Protein AF-A0A0D7ARR3-F1 (afdb_monomer_lite)

Organism: NCBI:txid1128425

Foldseek 3Di:
DDDDDDDDDDDDDDDDDDDDPPPPPPPPPCPPVDPADDQFQQPLVPVDDAADDLVVLCCVVNVVSLCVSQVVGPCLNCLQQVVDPQDDCVVHVRSNVSSVVSQVNSVVSSCPRYDPVLVCVLVVDDDPTNNSSNVVVVVVSD

pLDDT: mean 79.44, std 19.72, range [33.78, 96.31]

Sequence (142 aa):
MAPTPLLEPPRTRSTTSSNSGTTAVTALATDAAHPRIPYVGINGAEFKHAELAEQHRNWDSWSRHIGYVLAMSSDAADILDGSLPRPDPDYEPISYRNWGKMDGAIRALCLKNMTLAEVSFVEDGTFPNSNSMWEAKNLYYR

Radius of gyration: 27.7 Å; chains: 1; bounding box: 43×44×93 Å

Secondary structure (DSSP, 8-state):
--PPPP-PPPP--------------------TTS----------TT---PPB-GGGT-HHHHHHHHHHHHHTSTTHHHHHHTSSPPPPTTT-HHHHHHHHHHHHHHHHHHHTTB-HHHHHHHHHS--SSHHHHHHHHHHHT-

Structure (mmCIF, N/CA/C/O backbone):
data_AF-A0A0D7ARR3-F1
#
_entry.id   AF-A0A0D7ARR3-F1
#
loop_
_atom_site.group_PDB
_atom_site.id
_atom_site.type_symbol
_atom_site.label_atom_id
_atom_site.label_alt_id
_atom_site.label_comp_id
_atom_site.label_asym_id
_atom_site.label_entity_id
_atom_site.label_seq_id
_atom_site.pdbx_PDB_ins_code
_atom_site.Cartn_x
_atom_site.Cartn_y
_atom_site.Cartn_z
_atom_site.occupancy
_atom_site.B_iso_or_equiv
_atom_site.au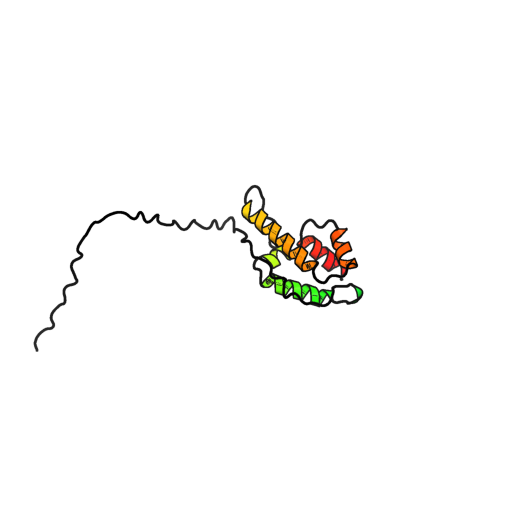th_seq_id
_atom_site.auth_comp_id
_atom_site.auth_asym_id
_atom_site.auth_atom_id
_atom_site.pdbx_PDB_model_num
ATOM 1 N N . MET A 1 1 ? -25.482 -35.037 -72.948 1.00 48.59 1 MET A N 1
ATOM 2 C CA . MET A 1 1 ? -24.072 -34.905 -72.524 1.00 48.59 1 MET A CA 1
ATOM 3 C C . MET A 1 1 ? -23.439 -33.792 -73.337 1.00 48.59 1 MET A C 1
ATOM 5 O O . MET A 1 1 ? -23.320 -33.941 -74.543 1.00 48.59 1 MET A O 1
ATOM 9 N N . ALA A 1 2 ? -23.112 -32.676 -72.689 1.00 39.31 2 ALA A N 1
ATOM 10 C CA . ALA A 1 2 ? -22.311 -31.588 -73.247 1.00 39.31 2 ALA A CA 1
ATOM 11 C C . ALA A 1 2 ? -21.495 -30.968 -72.088 1.00 39.31 2 ALA A C 1
ATOM 13 O O . ALA A 1 2 ? -22.031 -30.900 -70.979 1.00 39.31 2 ALA A O 1
ATOM 14 N N . PRO A 1 3 ? -20.211 -30.622 -72.296 1.00 46.06 3 PRO A N 1
ATOM 15 C CA . PRO A 1 3 ? -19.247 -30.396 -71.220 1.00 46.06 3 PRO A CA 1
ATOM 16 C C . PRO A 1 3 ? -19.311 -28.985 -70.614 1.00 46.06 3 PRO A C 1
ATOM 18 O O . PRO A 1 3 ? -19.636 -28.007 -71.284 1.00 46.06 3 PRO A O 1
ATOM 21 N N . THR A 1 4 ? -18.966 -28.912 -69.330 1.00 49.03 4 THR A N 1
ATOM 22 C CA . THR A 1 4 ? -18.869 -27.716 -68.482 1.00 49.03 4 THR A CA 1
ATOM 23 C C . THR A 1 4 ? -17.801 -26.732 -68.992 1.00 49.03 4 THR A C 1
ATOM 25 O O . THR A 1 4 ? -16.696 -27.180 -69.308 1.00 49.03 4 THR A O 1
ATOM 28 N N . PRO A 1 5 ? -18.045 -25.406 -69.029 1.00 44.69 5 PRO A N 1
ATOM 29 C CA . PRO A 1 5 ? -17.006 -24.431 -69.357 1.00 44.69 5 PRO A CA 1
ATOM 30 C C . PRO A 1 5 ? -16.067 -24.203 -68.163 1.00 44.69 5 PRO A C 1
ATOM 32 O O . PRO A 1 5 ? -16.518 -23.934 -67.049 1.00 44.69 5 PRO A O 1
ATOM 35 N N . LEU A 1 6 ? -1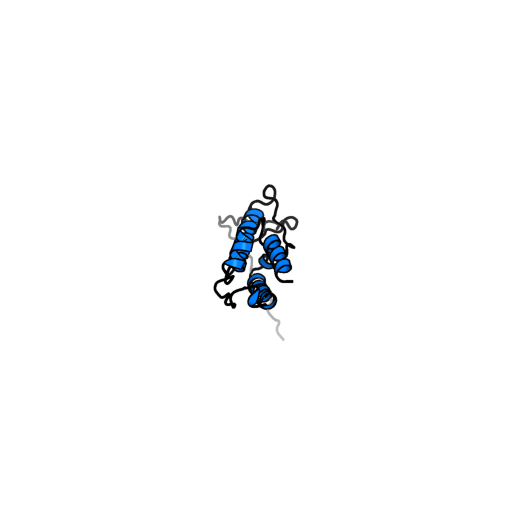4.758 -24.289 -68.413 1.00 43.97 6 LEU A N 1
ATOM 36 C CA . LEU A 1 6 ? -13.690 -23.932 -67.478 1.00 43.97 6 LEU A CA 1
ATOM 37 C C . LEU A 1 6 ? -13.649 -22.398 -67.321 1.00 43.97 6 LEU A C 1
ATOM 39 O O . LEU A 1 6 ? -13.423 -21.689 -68.300 1.00 43.97 6 LEU A O 1
ATOM 43 N N . LEU A 1 7 ? -13.867 -21.879 -66.112 1.00 44.19 7 LEU A N 1
ATOM 44 C CA . LEU A 1 7 ? -13.679 -20.457 -65.802 1.00 44.19 7 LEU A CA 1
ATOM 45 C C . LEU A 1 7 ? -12.187 -20.187 -65.544 1.00 44.19 7 LEU A C 1
ATOM 47 O O . LEU A 1 7 ? -11.626 -20.667 -64.561 1.00 44.19 7 LEU A O 1
ATOM 51 N N . GLU A 1 8 ? -11.547 -19.435 -66.443 1.00 50.47 8 GLU A N 1
ATOM 52 C CA . GLU A 1 8 ? -10.189 -18.898 -66.274 1.00 50.47 8 GLU A CA 1
ATOM 53 C C . GLU A 1 8 ? -10.117 -17.951 -65.056 1.00 50.47 8 GLU A C 1
ATOM 55 O O . GLU A 1 8 ? -11.030 -17.143 -64.856 1.00 50.47 8 GLU A O 1
ATOM 60 N N . PRO A 1 9 ? -9.037 -17.981 -64.251 1.00 51.16 9 PRO A N 1
ATOM 61 C CA . PRO A 1 9 ? -8.839 -17.006 -63.186 1.00 51.16 9 PRO A CA 1
ATOM 62 C C . PRO A 1 9 ? -8.479 -15.620 -63.761 1.00 51.16 9 PRO A C 1
ATOM 64 O O . PRO A 1 9 ? -7.787 -15.523 -64.780 1.00 51.16 9 PRO A O 1
ATOM 67 N N . PRO A 1 10 ? -8.917 -14.520 -63.122 1.00 44.31 10 PRO A N 1
ATOM 68 C CA . PRO A 1 10 ? -8.712 -13.180 -63.653 1.00 44.31 10 PRO A CA 1
ATOM 69 C C . PRO A 1 10 ? -7.229 -12.783 -63.641 1.00 44.31 10 PRO A C 1
ATOM 71 O O . PRO A 1 10 ? -6.539 -12.890 -62.627 1.00 44.31 10 PRO A O 1
ATOM 74 N N . ARG A 1 11 ? -6.758 -12.277 -64.790 1.00 40.50 11 ARG A N 1
ATOM 75 C CA . ARG A 1 11 ? -5.430 -11.677 -64.986 1.00 40.50 11 ARG A CA 1
ATOM 76 C C . ARG A 1 11 ? -5.190 -10.550 -63.974 1.00 40.50 11 ARG A C 1
ATOM 78 O O . ARG A 1 11 ? -5.935 -9.571 -63.941 1.00 40.50 11 ARG A O 1
ATOM 85 N N . THR A 1 12 ? -4.105 -10.646 -63.212 1.00 42.22 12 THR A N 1
ATOM 86 C CA . THR A 1 12 ? -3.581 -9.570 -62.365 1.00 42.22 12 THR A CA 1
ATOM 87 C C . THR A 1 12 ? -3.124 -8.401 -63.236 1.00 42.22 12 THR A C 1
ATOM 89 O O . THR A 1 12 ? -2.131 -8.476 -63.957 1.00 42.22 12 THR A O 1
ATOM 92 N N . ARG A 1 13 ? -3.869 -7.294 -63.182 1.00 38.12 13 ARG A N 1
ATOM 93 C CA . ARG A 1 13 ? -3.451 -6.019 -63.765 1.00 38.12 13 ARG A CA 1
ATOM 94 C C . ARG A 1 13 ? -2.519 -5.325 -62.776 1.00 38.12 13 ARG A C 1
ATOM 96 O O . ARG A 1 13 ? -2.975 -4.797 -61.768 1.00 38.12 13 ARG A O 1
ATOM 103 N N . SER A 1 14 ? -1.226 -5.316 -63.080 1.00 42.53 14 SER A N 1
ATOM 104 C CA . SER A 1 14 ? -0.267 -4.429 -62.425 1.00 42.53 14 SER A CA 1
ATOM 105 C C . SER A 1 14 ? -0.606 -2.980 -62.772 1.00 42.53 14 SER A C 1
ATOM 107 O O . SER A 1 14 ? -0.482 -2.563 -63.922 1.00 42.53 14 SER A O 1
ATOM 109 N N . THR A 1 15 ? -1.029 -2.210 -61.775 1.00 36.12 15 THR A N 1
ATOM 110 C CA . THR A 1 15 ? -1.043 -0.745 -61.822 1.00 36.12 15 THR A CA 1
ATOM 111 C C . THR A 1 15 ? -0.185 -0.230 -60.682 1.00 36.12 15 THR A C 1
ATOM 113 O O . THR A 1 15 ? -0.580 -0.275 -59.521 1.00 36.12 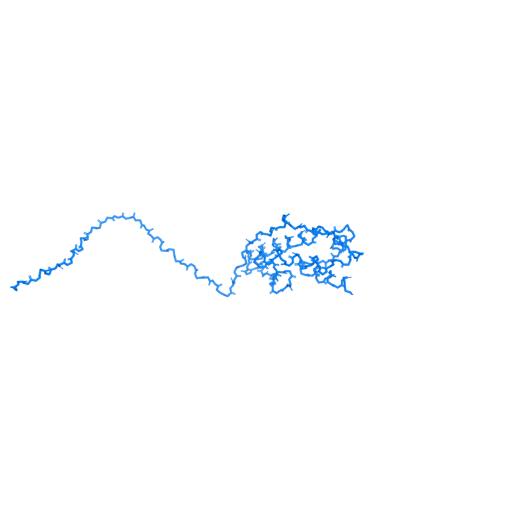15 THR A O 1
ATOM 116 N N . THR A 1 16 ? 1.005 0.240 -61.037 1.00 42.38 16 THR A N 1
ATOM 117 C CA . THR A 1 16 ? 1.876 1.039 -60.180 1.00 42.38 16 THR A CA 1
ATOM 118 C C . THR A 1 16 ? 1.276 2.436 -60.050 1.00 42.38 16 THR A C 1
ATOM 120 O O . THR A 1 16 ? 1.069 3.105 -61.060 1.00 42.38 16 THR A O 1
ATOM 123 N N . SER A 1 17 ? 1.014 2.890 -58.826 1.00 33.78 17 SER A N 1
ATOM 124 C CA . SER A 1 17 ? 0.977 4.316 -58.489 1.00 33.78 17 SER A CA 1
ATOM 125 C C . SER A 1 17 ? 1.217 4.504 -56.992 1.00 33.78 17 SER A C 1
ATOM 127 O O . SER A 1 17 ? 0.939 3.624 -56.181 1.00 33.78 17 SER A O 1
ATOM 129 N N . SER A 1 18 ? 1.836 5.629 -56.677 1.00 40.62 18 SER A N 1
ATOM 130 C CA . SER A 1 18 ? 2.859 5.796 -55.655 1.00 40.62 18 SER A CA 1
ATOM 131 C C . SER A 1 18 ? 2.357 6.229 -54.273 1.00 40.62 18 SER A C 1
ATOM 133 O O . SER A 1 18 ? 1.310 6.848 -54.127 1.00 40.62 18 SER A O 1
ATOM 135 N N . ASN A 1 19 ? 3.239 6.001 -53.294 1.00 44.91 19 ASN A N 1
ATOM 136 C CA . ASN A 1 19 ? 3.390 6.686 -52.007 1.00 44.91 19 ASN A CA 1
ATOM 137 C C . ASN A 1 19 ? 2.269 6.537 -50.970 1.00 44.91 19 ASN A C 1
ATOM 139 O O . ASN A 1 19 ? 1.446 7.418 -50.751 1.00 44.91 19 ASN A O 1
ATOM 143 N N . SER A 1 20 ? 2.404 5.496 -50.157 1.00 39.06 20 SER A N 1
ATOM 144 C CA . SER A 1 20 ? 2.338 5.650 -48.704 1.00 39.06 20 SER A CA 1
ATOM 145 C C . SER A 1 20 ? 3.319 4.653 -48.115 1.00 39.06 20 SER A C 1
ATOM 147 O O . SER A 1 20 ? 3.103 3.444 -48.186 1.00 39.06 20 SER A O 1
ATOM 149 N N . GLY A 1 21 ? 4.451 5.165 -47.628 1.00 39.34 21 GLY A N 1
ATOM 150 C CA . GLY A 1 21 ? 5.406 4.380 -46.863 1.00 39.34 21 GLY A CA 1
ATOM 151 C C . GLY A 1 21 ? 4.666 3.795 -45.674 1.00 39.34 21 GLY A C 1
ATOM 152 O O . GLY A 1 21 ? 4.422 4.479 -44.686 1.00 39.34 21 GLY A O 1
ATOM 153 N N . THR A 1 22 ? 4.251 2.540 -45.806 1.00 39.12 22 THR A N 1
ATOM 154 C CA . THR A 1 22 ? 3.823 1.750 -44.668 1.00 39.12 22 THR A CA 1
ATOM 155 C C . THR A 1 22 ? 5.113 1.497 -43.919 1.00 39.12 22 THR A C 1
ATOM 157 O O . THR A 1 22 ? 5.869 0.591 -44.263 1.00 39.12 22 THR A O 1
ATOM 160 N N . THR A 1 23 ? 5.431 2.374 -42.968 1.00 40.09 23 THR A N 1
ATOM 161 C CA . THR A 1 23 ? 6.377 2.046 -41.914 1.00 40.09 23 THR A CA 1
ATOM 162 C C . THR A 1 23 ? 5.802 0.784 -41.306 1.00 40.09 23 THR A C 1
ATOM 164 O O . THR A 1 23 ? 4.788 0.838 -40.610 1.00 40.09 23 THR A O 1
ATOM 167 N N . ALA A 1 24 ? 6.356 -0.368 -41.687 1.00 44.44 24 ALA A N 1
ATOM 168 C CA . ALA A 1 24 ? 6.088 -1.610 -41.006 1.00 44.44 24 ALA A CA 1
ATOM 169 C C . ALA A 1 24 ? 6.335 -1.286 -39.537 1.00 44.44 24 ALA A C 1
ATOM 171 O O . ALA A 1 24 ? 7.452 -0.934 -39.155 1.00 44.44 24 ALA A O 1
ATOM 172 N N . VAL A 1 25 ? 5.261 -1.258 -38.751 1.00 52.84 25 VAL A N 1
ATOM 173 C CA . VAL A 1 25 ? 5.368 -1.120 -37.310 1.00 52.84 25 VAL A CA 1
ATOM 174 C C . VAL A 1 25 ? 5.991 -2.437 -36.896 1.00 52.84 25 VAL A C 1
ATOM 176 O O . VAL A 1 25 ? 5.296 -3.436 -36.730 1.00 52.84 25 VAL A O 1
ATOM 179 N N . THR A 1 26 ? 7.321 -2.484 -36.878 1.00 42.75 26 THR A N 1
ATOM 180 C CA . THR A 1 26 ? 8.058 -3.584 -36.283 1.00 42.75 26 THR A CA 1
ATOM 181 C C . THR A 1 26 ? 7.522 -3.655 -34.868 1.00 42.75 26 THR A C 1
ATOM 183 O O . THR A 1 26 ? 7.733 -2.723 -34.090 1.00 42.75 26 THR A O 1
ATOM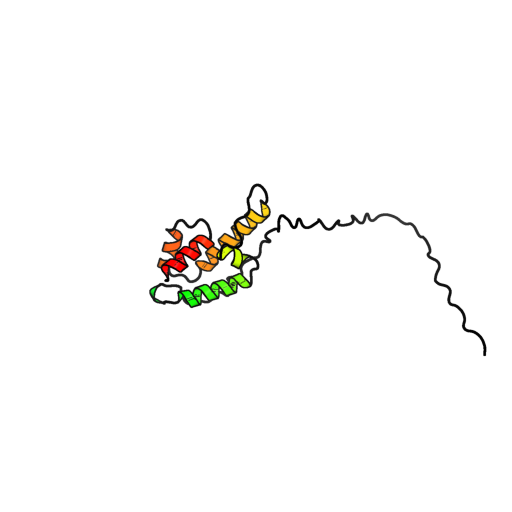 186 N N . ALA A 1 27 ? 6.726 -4.685 -34.575 1.00 48.88 27 ALA A N 1
ATOM 187 C CA . ALA A 1 27 ? 6.280 -4.956 -33.225 1.00 48.88 27 ALA A CA 1
ATOM 188 C C . ALA A 1 27 ? 7.552 -4.996 -32.383 1.00 48.88 27 ALA A C 1
ATOM 190 O O . ALA A 1 27 ? 8.407 -5.859 -32.595 1.00 48.88 27 ALA A O 1
ATOM 191 N N . LEU A 1 28 ? 7.731 -3.973 -31.546 1.00 50.16 28 LEU A N 1
ATOM 192 C CA . LEU A 1 28 ? 8.888 -3.856 -30.680 1.00 50.16 28 LEU A CA 1
ATOM 193 C C . LEU A 1 28 ? 8.916 -5.158 -29.885 1.00 50.16 28 LEU A C 1
ATOM 195 O O . LEU A 1 28 ? 7.946 -5.450 -29.180 1.00 50.16 28 LEU A O 1
ATOM 199 N N . ALA A 1 29 ? 9.957 -5.970 -30.087 1.00 53.06 29 ALA A N 1
ATOM 200 C CA . ALA A 1 29 ? 10.136 -7.203 -29.340 1.00 53.06 29 ALA A CA 1
ATOM 201 C C . ALA A 1 29 ? 9.974 -6.835 -27.866 1.00 53.06 29 ALA A C 1
ATOM 203 O O . ALA A 1 29 ? 10.720 -6.003 -27.349 1.00 53.06 29 ALA A O 1
ATOM 204 N N . THR A 1 30 ? 8.909 -7.338 -27.241 1.00 54.97 30 THR A N 1
ATOM 205 C CA . THR A 1 30 ? 8.677 -7.095 -25.823 1.00 54.97 30 THR A CA 1
ATOM 206 C C . THR A 1 30 ? 9.843 -7.765 -25.130 1.00 54.97 30 THR A C 1
ATOM 208 O O . THR A 1 30 ? 10.001 -8.979 -25.242 1.00 54.97 30 THR A O 1
ATOM 211 N N . ASP A 1 31 ? 10.719 -6.956 -24.543 1.00 58.75 31 ASP A N 1
ATOM 212 C CA . ASP A 1 31 ? 11.868 -7.436 -23.799 1.00 58.75 31 ASP A CA 1
ATOM 213 C C . ASP A 1 31 ? 11.345 -8.258 -22.619 1.00 58.75 31 ASP A C 1
ATOM 215 O O . ASP A 1 31 ? 10.952 -7.722 -21.586 1.00 58.75 31 ASP A O 1
ATOM 219 N N . ALA A 1 32 ? 11.248 -9.572 -22.818 1.00 56.91 32 ALA A N 1
ATOM 220 C CA . ALA A 1 32 ? 10.737 -10.498 -21.821 1.00 56.91 32 ALA A CA 1
ATOM 221 C C . ALA A 1 32 ? 11.671 -10.601 -20.604 1.00 56.91 32 ALA A C 1
ATOM 223 O O . ALA A 1 32 ? 11.266 -11.165 -19.591 1.00 56.91 32 ALA A O 1
ATOM 224 N N . ALA A 1 33 ? 12.898 -10.064 -20.693 1.00 58.97 33 ALA A N 1
ATOM 225 C CA . ALA A 1 33 ? 13.813 -9.981 -19.562 1.00 58.97 33 ALA A CA 1
ATOM 226 C C . ALA A 1 33 ? 13.465 -8.825 -18.605 1.00 58.97 33 ALA A C 1
ATOM 228 O O . ALA A 1 33 ? 13.843 -8.894 -17.440 1.00 58.97 33 ALA A O 1
ATOM 229 N N . HIS A 1 34 ? 12.713 -7.817 -19.066 1.00 59.94 34 HIS A N 1
ATOM 230 C CA . HIS A 1 34 ? 12.338 -6.628 -18.290 1.00 59.94 34 HIS A CA 1
ATOM 231 C C . HIS A 1 34 ? 10.834 -6.336 -18.440 1.00 59.94 34 HIS A C 1
ATOM 233 O O . HIS A 1 34 ? 10.436 -5.404 -19.157 1.00 59.94 34 HIS A O 1
ATOM 239 N N . PRO A 1 35 ? 9.958 -7.158 -17.826 1.00 63.91 35 PRO A N 1
ATOM 240 C CA . PRO A 1 35 ? 8.519 -6.928 -17.856 1.00 63.91 35 PRO A CA 1
ATOM 241 C C . PRO A 1 35 ? 8.202 -5.541 -17.283 1.00 63.91 35 PRO A C 1
ATOM 243 O O . PRO A 1 35 ? 8.424 -5.251 -16.111 1.00 63.91 35 PRO A O 1
ATOM 246 N N . ARG A 1 36 ? 7.686 -4.651 -18.136 1.00 74.12 36 ARG A N 1
ATOM 247 C CA . ARG A 1 36 ? 7.331 -3.287 -17.734 1.00 74.12 36 ARG A CA 1
ATOM 248 C C . ARG A 1 36 ? 6.139 -3.318 -16.794 1.00 74.12 36 ARG A C 1
ATOM 250 O O . ARG A 1 36 ? 5.099 -3.835 -17.183 1.00 74.12 36 ARG A O 1
ATOM 257 N N . ILE A 1 37 ? 6.253 -2.646 -15.653 1.00 80.38 37 ILE A N 1
ATOM 258 C CA . ILE A 1 37 ? 5.126 -2.429 -14.738 1.00 80.38 37 ILE A CA 1
ATOM 259 C C . ILE A 1 37 ? 4.225 -1.331 -15.328 1.00 80.38 37 ILE A C 1
ATOM 261 O O . ILE A 1 37 ? 4.631 -0.153 -15.367 1.00 80.38 37 ILE A O 1
ATOM 265 N N . PRO A 1 38 ? 3.021 -1.661 -15.836 1.00 79.69 38 PRO A N 1
ATOM 266 C CA . PRO A 1 38 ? 2.084 -0.651 -16.290 1.00 79.69 38 PRO A CA 1
ATOM 267 C C . PRO A 1 38 ? 1.528 0.106 -15.082 1.00 79.69 38 PRO A C 1
ATOM 269 O O . PRO A 1 38 ? 1.305 -0.451 -14.014 1.00 79.69 38 PRO A O 1
ATOM 272 N N . TYR A 1 39 ? 1.261 1.399 -15.248 1.00 79.50 39 TYR A N 1
ATOM 273 C CA . TYR A 1 39 ? 0.491 2.114 -14.238 1.00 79.50 39 TYR A CA 1
ATOM 274 C C . TYR A 1 39 ? -0.990 1.759 -14.383 1.00 79.50 39 TYR A C 1
ATOM 276 O O . TYR A 1 39 ? -1.610 2.101 -15.392 1.00 79.50 39 TYR A O 1
ATOM 284 N N . VAL A 1 40 ? -1.552 1.129 -13.354 1.00 79.56 40 VAL A N 1
ATOM 285 C CA . VAL A 1 40 ? -2.993 0.901 -13.212 1.00 79.56 40 VAL A CA 1
ATOM 286 C C . VAL A 1 40 ? -3.492 1.719 -12.025 1.00 79.56 40 VAL A C 1
ATOM 288 O O . VAL A 1 40 ? -2.924 1.683 -10.934 1.00 79.56 40 VAL A O 1
ATOM 291 N N . GLY A 1 41 ? -4.537 2.515 -12.249 1.00 78.12 41 GLY A N 1
ATOM 292 C CA . GLY A 1 41 ? -5.154 3.305 -11.188 1.00 78.12 41 GLY A CA 1
ATOM 293 C C . GLY A 1 41 ? -5.924 2.409 -10.221 1.00 78.12 41 GLY A C 1
ATOM 294 O O . GLY A 1 41 ? -6.746 1.605 -10.651 1.00 78.12 41 GLY A O 1
ATOM 295 N N . ILE A 1 42 ? -5.697 2.583 -8.920 1.00 85.56 42 ILE A N 1
ATOM 296 C CA . ILE A 1 42 ? -6.440 1.863 -7.882 1.00 85.56 42 ILE A CA 1
ATOM 297 C C . ILE A 1 42 ? -7.760 2.591 -7.638 1.00 85.56 42 ILE A C 1
ATOM 299 O O . ILE A 1 42 ? -7.780 3.723 -7.146 1.00 85.56 42 ILE A O 1
ATOM 303 N N . ASN A 1 43 ? -8.878 1.947 -7.972 1.00 80.81 43 ASN A N 1
ATOM 304 C CA . ASN A 1 43 ? -10.199 2.501 -7.696 1.00 80.81 43 ASN A CA 1
ATOM 305 C C . ASN A 1 43 ? -10.617 2.207 -6.248 1.00 80.81 43 ASN A C 1
ATOM 307 O O . ASN A 1 43 ? -11.306 1.235 -5.957 1.00 80.81 43 ASN A O 1
ATOM 311 N N . GLY A 1 44 ? -10.219 3.090 -5.335 1.00 74.94 44 GLY A N 1
ATOM 312 C CA . GLY A 1 44 ? -10.640 3.033 -3.937 1.00 74.94 44 GLY A CA 1
ATOM 313 C C . GLY A 1 44 ? -11.994 3.691 -3.653 1.00 74.94 44 GLY A C 1
ATOM 314 O O . GLY A 1 44 ? -12.382 3.753 -2.487 1.00 74.94 44 GLY A O 1
ATOM 315 N N . ALA A 1 45 ? -12.706 4.241 -4.647 1.00 78.12 45 ALA A N 1
ATOM 316 C CA . ALA A 1 45 ? -13.895 5.073 -4.415 1.00 78.12 45 ALA A CA 1
ATOM 317 C C . ALA A 1 45 ? -15.015 4.302 -3.699 1.00 78.12 45 ALA A C 1
ATOM 319 O O . ALA A 1 45 ? -15.632 4.823 -2.769 1.00 78.12 45 ALA A O 1
ATOM 320 N N . GLU A 1 46 ? -15.201 3.037 -4.068 1.00 71.88 46 GLU A N 1
ATOM 321 C CA . GLU A 1 46 ? -16.232 2.161 -3.510 1.00 71.88 46 GLU A CA 1
ATOM 322 C C . GLU A 1 46 ? -15.803 1.441 -2.228 1.00 71.88 46 GLU A C 1
ATOM 324 O O . GLU A 1 46 ? -16.609 0.725 -1.636 1.00 71.88 46 GLU A O 1
ATOM 329 N N . PHE A 1 47 ? -14.571 1.661 -1.751 1.00 80.44 47 PHE A N 1
ATOM 330 C CA . PHE A 1 47 ? -14.107 1.084 -0.494 1.00 80.44 47 PHE A CA 1
ATOM 331 C C . PHE A 1 47 ? -14.922 1.632 0.686 1.00 80.44 47 PHE A C 1
ATOM 333 O O . PHE A 1 47 ? -14.683 2.737 1.192 1.00 80.44 47 PHE A O 1
ATOM 340 N N . LYS A 1 48 ? -15.907 0.835 1.102 1.00 82.06 48 LYS A N 1
ATOM 341 C CA . LYS A 1 48 ? -16.801 1.063 2.235 1.00 82.06 48 LYS A CA 1
ATOM 342 C C . LYS A 1 48 ? -16.592 -0.077 3.218 1.00 82.06 48 LYS A C 1
ATOM 344 O O . LYS A 1 48 ? -17.070 -1.189 3.012 1.00 82.06 48 LYS A O 1
ATOM 349 N N . HIS A 1 49 ? -15.858 0.203 4.279 1.00 89.38 49 HIS A N 1
ATOM 350 C CA . HIS A 1 49 ? -15.676 -0.717 5.389 1.00 89.38 49 HIS A CA 1
ATOM 351 C C . HIS A 1 49 ? -15.842 0.070 6.687 1.00 89.38 49 HIS A C 1
ATOM 353 O O . HIS A 1 49 ? -15.597 1.278 6.708 1.00 89.38 49 HIS A O 1
ATOM 359 N N . ALA A 1 50 ? -16.273 -0.604 7.754 1.00 88.56 50 ALA A N 1
ATOM 360 C CA . ALA A 1 50 ? -16.237 -0.022 9.088 1.00 88.56 50 ALA A CA 1
ATOM 361 C C . ALA A 1 50 ? -14.812 0.442 9.417 1.00 88.56 50 ALA A C 1
ATOM 363 O O . ALA A 1 50 ? -13.838 -0.161 8.959 1.00 88.56 50 ALA A O 1
ATOM 364 N N . GLU A 1 51 ? -14.701 1.500 10.206 1.00 92.19 51 GLU A N 1
ATOM 365 C CA . GLU A 1 51 ? -13.409 2.067 10.565 1.00 92.19 51 GLU A CA 1
ATOM 366 C C . GLU A 1 51 ? -12.513 1.012 11.233 1.00 92.19 51 GLU A C 1
ATOM 368 O O . GLU A 1 51 ? -12.953 0.290 12.138 1.00 92.19 51 GLU A O 1
ATOM 373 N N . LEU A 1 52 ? -11.280 0.878 10.746 1.00 93.19 52 LEU A N 1
ATOM 374 C CA . LEU A 1 52 ? -10.275 0.006 11.332 1.00 93.19 52 LEU A CA 1
ATOM 375 C C . LEU A 1 52 ? -9.846 0.585 12.680 1.00 93.19 52 LEU A C 1
ATOM 377 O O . LEU A 1 52 ? -9.384 1.727 12.757 1.00 93.19 52 LEU A O 1
ATOM 381 N N . ALA A 1 53 ? -9.999 -0.230 13.717 1.00 92.44 53 ALA A N 1
ATOM 382 C CA . ALA A 1 53 ? -9.585 0.078 15.074 1.00 92.44 53 ALA A CA 1
ATOM 383 C C . ALA A 1 53 ? -9.278 -1.223 15.819 1.00 92.44 53 ALA A C 1
ATOM 385 O O . ALA A 1 53 ? -10.044 -2.187 15.716 1.00 92.44 53 ALA A O 1
ATOM 386 N N . GLU A 1 54 ? -8.235 -1.226 16.647 1.00 89.31 54 GLU A N 1
ATOM 387 C CA . GLU A 1 54 ? -7.891 -2.352 17.529 1.00 89.31 54 GLU A CA 1
ATOM 388 C C . GLU A 1 54 ? -9.098 -2.881 18.324 1.00 89.31 54 GLU A C 1
ATOM 390 O O . GLU A 1 54 ? -9.380 -4.081 18.366 1.00 89.31 54 GLU A O 1
ATOM 395 N N . GLN A 1 55 ? -9.893 -1.964 18.875 1.00 91.25 55 GLN A N 1
ATOM 396 C CA . GLN A 1 55 ? -11.064 -2.274 19.700 1.00 91.25 55 GLN A CA 1
ATOM 397 C C . GLN A 1 55 ? -12.179 -2.975 18.915 1.00 91.25 55 GLN A C 1
ATOM 399 O O . GLN A 1 55 ? -12.945 -3.749 19.489 1.00 91.25 55 GLN A O 1
ATOM 404 N N . HIS A 1 56 ? -12.276 -2.722 17.606 1.00 91.25 56 HIS A N 1
ATOM 405 C CA . HIS A 1 56 ? -13.293 -3.319 16.743 1.00 91.25 56 HIS A CA 1
ATOM 406 C C . HIS A 1 56 ? -12.953 -4.757 16.340 1.00 91.25 56 HIS A C 1
ATOM 408 O O . HIS A 1 56 ? -13.831 -5.452 15.829 1.00 91.25 56 HIS A O 1
ATOM 414 N N . ARG A 1 57 ? -11.704 -5.209 16.550 1.00 91.19 57 ARG A N 1
ATOM 415 C CA . ARG A 1 57 ? -11.215 -6.543 16.149 1.00 91.19 57 ARG A CA 1
ATOM 416 C C . ARG A 1 57 ? -11.582 -6.894 14.702 1.00 91.19 57 ARG A C 1
ATOM 418 O O . ARG A 1 57 ? -11.935 -8.027 14.388 1.00 91.19 57 ARG A O 1
ATOM 425 N N . ASN A 1 58 ? -11.533 -5.897 13.820 1.00 94.12 58 ASN A N 1
ATOM 426 C CA . ASN A 1 58 ? -12.019 -5.995 12.446 1.00 94.12 58 ASN A CA 1
ATOM 427 C C . ASN A 1 58 ? -10.891 -6.090 11.406 1.00 94.12 58 ASN A C 1
ATOM 429 O O . ASN A 1 58 ? -11.169 -5.977 10.211 1.00 94.12 58 ASN A O 1
ATOM 433 N N . TRP A 1 59 ? -9.648 -6.337 11.841 1.00 94.31 59 TRP A N 1
ATOM 434 C CA . TRP A 1 59 ? -8.478 -6.478 10.969 1.00 94.31 59 TRP A CA 1
ATOM 435 C C . TRP A 1 59 ? -8.681 -7.515 9.864 1.00 94.31 59 TRP A C 1
ATOM 437 O O . TRP A 1 59 ? -8.485 -7.201 8.695 1.00 94.31 59 TRP A O 1
ATOM 447 N N . ASP A 1 60 ? -9.135 -8.726 10.192 1.00 94.00 60 ASP A N 1
ATOM 448 C CA . ASP A 1 60 ? -9.278 -9.803 9.201 1.00 94.00 60 ASP A CA 1
ATOM 449 C C . ASP A 1 60 ? -10.305 -9.478 8.110 1.00 94.00 60 ASP A C 1
ATOM 451 O O . ASP A 1 60 ? -10.124 -9.816 6.940 1.00 94.00 60 ASP A O 1
ATOM 455 N N . SER A 1 61 ? -11.423 -8.843 8.473 1.00 94.19 61 SER A N 1
ATOM 456 C CA . SER A 1 61 ? -12.424 -8.400 7.497 1.00 94.19 61 SER A CA 1
ATOM 457 C C . SER A 1 61 ? -11.926 -7.210 6.683 1.00 94.19 61 SER A C 1
ATOM 459 O O . SER A 1 61 ? -12.110 -7.183 5.466 1.00 94.19 61 SER A O 1
ATOM 461 N N . TRP A 1 62 ? -11.260 -6.260 7.342 1.00 93.94 62 TRP A N 1
ATOM 462 C CA . TRP A 1 62 ? -10.771 -5.036 6.723 1.00 93.94 62 TRP A CA 1
ATOM 463 C C . TRP A 1 62 ? -9.648 -5.338 5.721 1.00 93.94 62 TRP A C 1
ATOM 465 O O . TRP A 1 62 ? -9.731 -4.936 4.559 1.00 93.94 62 TRP A O 1
ATOM 475 N N . SER A 1 63 ? -8.660 -6.141 6.126 1.00 93.81 63 SER A N 1
ATOM 476 C CA . SER A 1 63 ? -7.514 -6.540 5.301 1.00 93.81 63 SER A CA 1
ATOM 477 C C . SER A 1 63 ? -7.942 -7.341 4.071 1.00 93.81 63 SER A C 1
ATOM 479 O O . SER A 1 63 ? -7.472 -7.084 2.962 1.00 93.81 63 SER A O 1
ATOM 481 N N . ARG A 1 64 ? -8.916 -8.247 4.226 1.00 93.12 64 ARG A N 1
ATOM 482 C CA . ARG A 1 64 ? -9.509 -8.985 3.102 1.00 93.12 64 ARG A CA 1
ATOM 483 C C . ARG A 1 64 ? -10.196 -8.052 2.103 1.00 93.12 64 ARG A C 1
ATOM 485 O O . ARG A 1 64 ? -10.083 -8.266 0.899 1.00 93.12 64 ARG A O 1
ATOM 492 N N . HIS A 1 65 ? -10.879 -7.009 2.578 1.00 92.12 65 HIS A N 1
ATOM 493 C CA . HIS A 1 65 ? -11.568 -6.066 1.699 1.00 92.12 65 HIS A CA 1
ATOM 494 C C . HIS A 1 65 ? -10.585 -5.193 0.904 1.00 92.12 65 HIS A C 1
ATOM 496 O O . HIS A 1 65 ? -10.807 -4.965 -0.284 1.00 92.12 65 HIS A O 1
ATOM 502 N N . ILE A 1 66 ? -9.467 -4.781 1.515 1.00 92.69 66 ILE A N 1
ATOM 503 C CA . ILE A 1 66 ? -8.340 -4.164 0.793 1.00 92.69 66 ILE A CA 1
ATOM 504 C C . ILE A 1 66 ? -7.814 -5.117 -0.281 1.00 92.69 66 ILE A C 1
ATOM 506 O O . ILE A 1 66 ? -7.691 -4.717 -1.437 1.00 92.69 66 ILE A O 1
ATOM 510 N N . GLY A 1 67 ? -7.589 -6.388 0.069 1.00 91.69 67 GLY A N 1
ATOM 511 C CA . GLY A 1 67 ? -7.160 -7.417 -0.879 1.00 91.69 67 GLY A CA 1
ATOM 512 C C . GLY A 1 67 ? -8.078 -7.524 -2.102 1.00 91.69 67 GLY A C 1
ATOM 513 O O . GLY A 1 67 ? -7.591 -7.595 -3.226 1.00 91.69 67 GLY A O 1
ATOM 514 N N . TYR A 1 68 ? -9.401 -7.441 -1.919 1.00 90.25 68 TYR A N 1
ATOM 515 C CA . TYR A 1 68 ? -10.353 -7.435 -3.038 1.00 90.25 68 TYR A CA 1
ATOM 516 C C . TYR A 1 68 ? -10.223 -6.209 -3.947 1.00 90.25 68 TYR A C 1
ATOM 518 O O . TYR A 1 68 ? -10.297 -6.351 -5.166 1.00 90.25 68 TYR A O 1
ATOM 526 N N . VAL A 1 69 ? -9.999 -5.016 -3.389 1.00 90.25 69 VAL A N 1
ATOM 527 C CA . VAL A 1 69 ? -9.773 -3.801 -4.193 1.00 90.25 69 VAL A CA 1
ATOM 528 C C . VAL A 1 69 ? -8.480 -3.917 -5.005 1.00 90.25 69 VAL A C 1
ATOM 530 O O . VAL A 1 69 ? -8.446 -3.551 -6.183 1.00 90.25 69 VAL A O 1
ATOM 533 N N . LEU A 1 70 ? -7.421 -4.453 -4.397 1.00 91.19 70 LEU A N 1
ATOM 534 C CA . LEU A 1 70 ? -6.119 -4.590 -5.049 1.00 91.19 70 LEU A CA 1
ATOM 535 C C . LEU A 1 70 ? -6.090 -5.697 -6.101 1.00 91.19 70 LEU A C 1
ATOM 537 O O . LEU A 1 70 ? -5.485 -5.497 -7.147 1.00 91.19 70 LEU A O 1
ATOM 541 N N . ALA A 1 71 ? -6.809 -6.802 -5.891 1.00 87.69 71 ALA A N 1
ATOM 542 C CA . ALA A 1 71 ? -6.939 -7.874 -6.880 1.00 87.69 71 ALA A CA 1
ATOM 543 C C . ALA A 1 71 ? -7.597 -7.405 -8.193 1.00 87.69 71 ALA A C 1
ATOM 545 O O . ALA A 1 71 ? -7.365 -7.984 -9.250 1.00 87.69 71 ALA A O 1
ATOM 546 N N . MET A 1 72 ? -8.399 -6.333 -8.152 1.00 83.50 72 MET A N 1
ATOM 547 C CA . MET A 1 72 ? -8.947 -5.694 -9.357 1.00 83.50 72 MET A CA 1
ATOM 548 C C . MET A 1 72 ? -7.950 -4.752 -10.054 1.00 83.50 72 MET A C 1
ATOM 550 O O . MET A 1 72 ? -8.234 -4.256 -11.142 1.00 83.50 72 MET A O 1
ATOM 554 N N . SER A 1 73 ? -6.796 -4.488 -9.437 1.00 81.69 73 SER A N 1
ATOM 555 C CA . SER A 1 73 ? -5.827 -3.463 -9.839 1.00 81.69 73 SER A CA 1
ATOM 556 C C . SER A 1 73 ? -4.476 -4.064 -10.259 1.00 81.69 73 SER A C 1
ATOM 558 O O . SER A 1 73 ? -3.428 -3.541 -9.881 1.00 81.69 73 SER A O 1
ATOM 560 N N . SER A 1 74 ? -4.507 -5.141 -11.060 1.00 79.25 74 SER A N 1
ATOM 561 C CA . SER A 1 74 ? -3.329 -5.868 -11.580 1.00 79.25 74 SER A CA 1
ATOM 562 C C . SER A 1 74 ? -2.279 -6.096 -10.484 1.00 79.25 74 SER A C 1
ATOM 564 O O . SER A 1 74 ? -2.566 -6.723 -9.469 1.00 79.25 74 SER A O 1
ATOM 566 N N . ASP A 1 75 ? -1.104 -5.504 -10.658 1.00 86.94 75 ASP A N 1
ATOM 567 C CA . ASP A 1 75 ? 0.111 -5.748 -9.891 1.00 86.94 75 ASP A CA 1
ATOM 568 C C . ASP A 1 75 ? 0.071 -5.132 -8.479 1.00 86.94 75 ASP A C 1
ATOM 570 O O . ASP A 1 75 ? 1.015 -5.252 -7.705 1.00 86.94 75 ASP A O 1
ATOM 574 N N . ALA A 1 76 ? -0.999 -4.417 -8.115 1.00 91.25 76 ALA A N 1
ATOM 575 C CA . ALA A 1 76 ? -1.073 -3.717 -6.835 1.00 91.25 76 ALA A CA 1
ATOM 576 C C . ALA A 1 76 ? -1.121 -4.671 -5.627 1.00 91.25 76 ALA A C 1
ATOM 578 O O . ALA A 1 76 ? -0.620 -4.320 -4.558 1.00 91.25 76 ALA A O 1
ATOM 579 N N . ALA A 1 77 ? -1.707 -5.863 -5.786 1.00 91.88 77 ALA A N 1
ATOM 580 C CA . ALA A 1 77 ? -1.678 -6.893 -4.748 1.00 91.88 77 ALA A CA 1
ATOM 581 C C . ALA A 1 77 ? -0.242 -7.392 -4.508 1.00 91.88 77 ALA A C 1
ATOM 583 O O . ALA A 1 77 ? 0.201 -7.431 -3.361 1.00 91.88 77 ALA A O 1
ATOM 584 N N . ASP A 1 78 ? 0.494 -7.639 -5.592 1.00 92.69 78 ASP A N 1
ATOM 585 C CA . ASP A 1 78 ? 1.876 -8.125 -5.572 1.00 92.69 78 ASP A CA 1
ATOM 586 C C . ASP A 1 78 ? 2.852 -7.077 -4.996 1.00 92.69 78 ASP A C 1
ATOM 588 O O . ASP A 1 78 ? 3.850 -7.398 -4.351 1.00 92.69 78 ASP A O 1
ATOM 592 N N . ILE A 1 79 ? 2.566 -5.782 -5.182 1.00 94.31 79 ILE A N 1
ATOM 593 C CA . ILE A 1 79 ? 3.317 -4.709 -4.508 1.00 94.31 79 ILE A CA 1
ATOM 594 C C . ILE A 1 79 ? 3.063 -4.733 -2.997 1.00 94.31 79 ILE A C 1
ATOM 596 O O . ILE A 1 79 ? 4.004 -4.569 -2.218 1.00 94.31 79 ILE A O 1
ATOM 600 N N . LEU A 1 80 ? 1.805 -4.910 -2.571 1.00 95.12 80 LEU A N 1
ATOM 601 C CA . LEU A 1 80 ? 1.445 -4.892 -1.152 1.00 95.12 80 LEU A CA 1
ATOM 602 C C . LEU A 1 80 ? 2.003 -6.107 -0.403 1.00 95.12 80 LEU A C 1
ATOM 604 O O . LEU A 1 80 ? 2.478 -5.949 0.719 1.00 95.12 80 LEU A O 1
ATOM 608 N N . ASP A 1 81 ? 1.960 -7.303 -0.993 1.00 93.38 81 ASP A N 1
ATOM 609 C CA . ASP A 1 81 ? 2.527 -8.513 -0.379 1.00 93.38 81 ASP A CA 1
ATOM 610 C C . ASP A 1 81 ? 4.057 -8.617 -0.530 1.00 93.38 81 ASP A C 1
ATOM 612 O O . ASP A 1 81 ? 4.701 -9.396 0.174 1.00 93.38 81 ASP A O 1
ATOM 616 N N . GLY A 1 82 ? 4.646 -7.761 -1.373 1.00 92.50 82 GLY A N 1
ATOM 617 C CA . GLY A 1 82 ? 6.087 -7.635 -1.570 1.00 92.50 82 GLY A CA 1
ATOM 618 C C . GLY A 1 82 ? 6.668 -8.602 -2.602 1.00 92.50 82 GLY A C 1
ATOM 619 O O . GLY A 1 82 ? 7.883 -8.600 -2.805 1.00 92.50 82 GLY A O 1
ATOM 620 N N . SER A 1 83 ? 5.838 -9.405 -3.271 1.00 92.75 83 SER A N 1
ATOM 621 C CA . SER A 1 83 ? 6.262 -10.289 -4.361 1.00 92.75 83 SER A CA 1
ATOM 622 C C . SER A 1 83 ? 6.688 -9.526 -5.619 1.00 92.75 83 SER A C 1
ATOM 624 O O . SER A 1 83 ? 7.528 -10.027 -6.370 1.00 92.75 83 SER A O 1
ATOM 626 N N . LEU A 1 84 ? 6.199 -8.293 -5.809 1.00 92.00 84 LEU A N 1
ATOM 627 C CA . LEU A 1 84 ? 6.681 -7.360 -6.827 1.00 92.00 84 LEU A CA 1
ATOM 628 C C . LEU A 1 84 ? 7.568 -6.265 -6.204 1.00 92.00 84 LEU A C 1
ATOM 630 O O . LEU A 1 84 ? 7.065 -5.217 -5.770 1.00 92.00 84 LEU A O 1
ATOM 634 N N . PRO A 1 85 ? 8.901 -6.463 -6.167 1.00 92.38 85 PRO A N 1
ATOM 635 C CA . PRO A 1 85 ? 9.813 -5.495 -5.581 1.00 92.38 85 PRO A CA 1
ATOM 636 C C . PRO A 1 85 ? 9.891 -4.220 -6.422 1.00 92.38 85 PRO A C 1
ATOM 638 O O . PRO A 1 85 ? 9.591 -4.193 -7.617 1.00 92.38 85 PRO A O 1
ATOM 641 N N . ARG A 1 86 ? 10.355 -3.144 -5.787 1.00 93.50 86 ARG A N 1
ATOM 642 C CA . ARG A 1 86 ? 10.622 -1.879 -6.467 1.00 93.50 86 ARG A CA 1
ATOM 643 C C . ARG A 1 86 ? 11.699 -2.077 -7.550 1.00 93.50 86 ARG A C 1
ATOM 645 O O . ARG A 1 86 ? 12.787 -2.534 -7.200 1.00 93.50 86 ARG A O 1
ATOM 652 N N . PRO A 1 87 ? 11.444 -1.690 -8.813 1.00 92.94 87 PRO A N 1
ATOM 653 C CA . PRO A 1 87 ? 12.442 -1.764 -9.881 1.00 92.94 87 PRO A CA 1
ATOM 654 C C . PRO A 1 87 ? 13.667 -0.894 -9.601 1.00 92.94 87 PRO A C 1
ATOM 656 O O . PRO A 1 87 ? 13.584 0.072 -8.844 1.00 92.94 87 PRO A O 1
ATOM 659 N N . ASP A 1 88 ? 14.788 -1.186 -10.252 1.00 91.62 88 ASP A N 1
ATOM 660 C CA . ASP A 1 88 ? 15.967 -0.322 -10.200 1.00 91.62 88 ASP A CA 1
ATOM 661 C C . ASP A 1 88 ? 15.749 0.917 -11.100 1.00 91.62 88 ASP A C 1
ATOM 663 O O . ASP A 1 88 ? 15.437 0.761 -12.286 1.00 91.62 88 ASP A O 1
ATOM 667 N N . PRO A 1 89 ? 15.872 2.153 -10.578 1.00 93.25 89 PRO 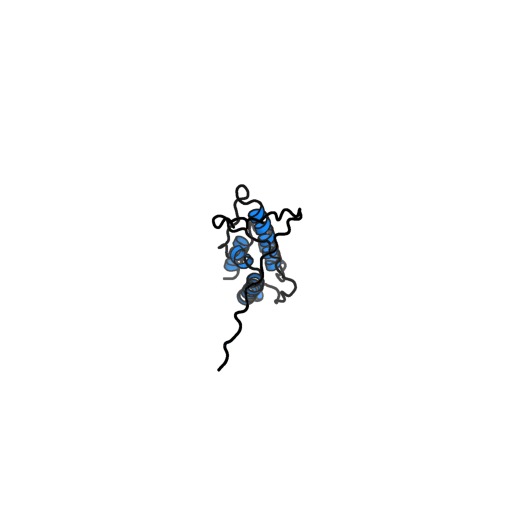A N 1
ATOM 668 C CA . PRO A 1 89 ? 15.675 3.365 -11.371 1.00 93.25 89 PRO A CA 1
ATOM 669 C C . PRO A 1 89 ? 16.699 3.558 -12.499 1.00 93.25 89 PRO A C 1
ATOM 671 O O . PRO A 1 89 ? 16.363 4.231 -13.476 1.00 93.25 89 PRO A O 1
ATOM 674 N N . ASP A 1 90 ? 17.904 2.994 -12.386 1.00 93.38 90 ASP A N 1
ATOM 675 C CA . ASP A 1 90 ? 18.974 3.171 -13.375 1.00 93.38 90 ASP A CA 1
ATOM 676 C C . ASP A 1 90 ? 18.759 2.284 -14.610 1.00 93.38 90 ASP A C 1
ATOM 678 O O . ASP A 1 90 ? 19.128 2.664 -15.725 1.00 93.38 90 ASP A O 1
ATOM 682 N N . TYR A 1 91 ? 18.102 1.133 -14.433 1.00 88.62 91 TYR A N 1
ATOM 683 C CA . TYR A 1 91 ? 17.792 0.194 -15.517 1.00 88.62 91 TYR A CA 1
ATOM 684 C C . TYR A 1 91 ? 16.345 0.323 -16.014 1.00 88.62 91 TYR A C 1
ATOM 686 O O . TYR A 1 91 ? 16.090 0.222 -17.215 1.00 88.62 91 TYR A O 1
ATOM 694 N N . GLU A 1 92 ? 15.388 0.608 -15.124 1.00 90.31 92 GLU A N 1
ATOM 695 C CA . GLU A 1 92 ? 13.956 0.656 -15.438 1.00 90.31 92 GLU A CA 1
ATOM 696 C C . GLU A 1 92 ? 13.241 1.907 -14.880 1.00 90.31 92 GLU A C 1
ATOM 698 O O . GLU A 1 92 ? 12.291 1.812 -14.091 1.00 90.31 92 GLU A O 1
ATOM 703 N N . PRO A 1 93 ? 13.601 3.123 -15.330 1.00 90.06 93 PRO A N 1
ATOM 704 C CA . PRO A 1 93 ? 13.095 4.369 -14.744 1.00 90.06 93 PRO A CA 1
ATOM 705 C C . PRO A 1 93 ? 11.568 4.540 -14.853 1.00 90.06 93 PRO A C 1
ATOM 707 O O . PRO A 1 93 ? 10.933 5.156 -13.991 1.00 90.06 93 PRO A O 1
ATOM 710 N N . ILE A 1 94 ? 10.950 3.997 -15.910 1.00 90.50 94 ILE A N 1
ATOM 711 C CA . ILE A 1 94 ? 9.492 4.062 -16.105 1.00 90.50 94 ILE A CA 1
ATOM 712 C C . ILE A 1 94 ? 8.779 3.116 -15.134 1.00 90.50 94 ILE A C 1
ATOM 714 O O . ILE A 1 94 ? 7.851 3.557 -14.451 1.00 90.50 94 ILE A O 1
ATOM 718 N N . SER A 1 95 ? 9.221 1.855 -15.044 1.00 91.25 95 SER A N 1
ATOM 719 C CA . SER A 1 95 ? 8.673 0.873 -14.101 1.00 91.25 95 SER A CA 1
ATOM 720 C C . SER A 1 95 ? 8.840 1.369 -12.665 1.00 91.25 95 SER A C 1
ATOM 722 O O . SER A 1 95 ? 7.871 1.373 -11.915 1.00 91.25 95 SER A O 1
ATOM 724 N N . TYR A 1 96 ? 10.015 1.904 -12.309 1.00 93.06 96 TYR A N 1
ATOM 725 C CA . TYR A 1 96 ? 10.280 2.509 -10.999 1.00 93.06 96 TYR A CA 1
ATOM 726 C C . TYR A 1 96 ? 9.270 3.606 -10.644 1.00 93.06 96 TYR A C 1
ATOM 728 O O . TYR A 1 96 ? 8.707 3.628 -9.546 1.00 93.06 96 TYR A O 1
ATOM 736 N N . ARG A 1 97 ? 9.008 4.529 -11.580 1.00 93.12 97 ARG A N 1
ATOM 737 C CA . ARG A 1 97 ? 8.055 5.623 -11.358 1.00 93.12 97 ARG A CA 1
ATOM 738 C C . ARG A 1 97 ? 6.618 5.117 -11.245 1.00 93.12 97 ARG A C 1
ATOM 740 O O . ARG A 1 97 ? 5.860 5.654 -10.439 1.00 93.12 97 ARG A O 1
ATOM 747 N N . ASN A 1 98 ? 6.227 4.140 -12.059 1.00 93.06 98 ASN A N 1
ATOM 748 C CA . ASN A 1 98 ? 4.884 3.561 -12.017 1.00 93.06 98 ASN A CA 1
ATOM 749 C C . ASN A 1 98 ? 4.659 2.788 -10.716 1.00 93.06 98 ASN A C 1
ATOM 751 O O . ASN A 1 98 ? 3.667 3.049 -10.037 1.00 93.06 98 ASN A O 1
ATOM 755 N N . TRP A 1 99 ? 5.624 1.951 -10.331 1.00 93.44 99 TRP A N 1
ATOM 756 C CA . TRP A 1 99 ? 5.641 1.239 -9.058 1.00 93.44 99 TRP A CA 1
ATOM 757 C C . TRP A 1 99 ? 5.489 2.214 -7.890 1.00 93.44 99 TRP A C 1
ATOM 759 O O . TRP A 1 99 ? 4.593 2.052 -7.073 1.00 93.44 99 TRP A O 1
ATOM 769 N N . GLY A 1 100 ? 6.270 3.302 -7.855 1.00 95.06 100 GLY A N 1
ATOM 770 C CA . GLY A 1 100 ? 6.188 4.287 -6.767 1.00 95.06 100 GLY A CA 1
ATOM 771 C C . GLY A 1 100 ? 4.828 4.987 -6.668 1.00 95.06 100 GLY A C 1
ATOM 772 O O . GLY A 1 100 ? 4.351 5.273 -5.572 1.00 95.06 100 GLY A O 1
ATOM 773 N N . LYS A 1 101 ? 4.164 5.240 -7.804 1.00 93.69 101 LYS A N 1
ATOM 774 C CA . LYS A 1 101 ? 2.795 5.781 -7.807 1.00 93.69 101 LYS A CA 1
ATOM 775 C C . LYS A 1 101 ? 1.778 4.770 -7.289 1.00 93.69 101 LYS A C 1
ATOM 777 O O . LYS A 1 101 ? 0.854 5.165 -6.584 1.00 93.69 101 LYS A O 1
ATOM 782 N N . MET A 1 102 ? 1.923 3.502 -7.668 1.00 93.69 102 MET A N 1
ATOM 783 C CA . MET A 1 102 ? 1.057 2.430 -7.188 1.00 93.69 102 MET A CA 1
ATOM 784 C C . MET A 1 102 ? 1.251 2.201 -5.693 1.00 93.69 102 MET A C 1
ATOM 786 O O . MET A 1 102 ? 0.266 2.222 -4.970 1.00 93.69 102 MET A O 1
ATOM 790 N N . ASP A 1 103 ? 2.493 2.109 -5.215 1.00 95.12 103 ASP A N 1
ATOM 791 C CA . ASP A 1 103 ? 2.817 1.995 -3.790 1.00 95.12 103 ASP A CA 1
ATOM 792 C C . ASP A 1 103 ? 2.169 3.123 -2.971 1.00 95.12 103 ASP A C 1
ATOM 794 O O . ASP A 1 103 ? 1.469 2.869 -1.992 1.00 95.12 103 ASP A O 1
ATOM 798 N N . GLY A 1 104 ? 2.291 4.373 -3.433 1.00 93.94 104 GLY A N 1
ATOM 799 C CA . GLY A 1 104 ? 1.623 5.511 -2.800 1.00 93.94 104 GLY A CA 1
ATOM 800 C C . GLY A 1 104 ? 0.092 5.402 -2.794 1.00 93.94 104 GLY A C 1
ATOM 801 O O . GLY A 1 104 ? -0.546 5.711 -1.787 1.00 93.94 104 GLY A O 1
ATOM 802 N N . ALA A 1 105 ? -0.513 4.931 -3.889 1.00 93.00 105 ALA A N 1
ATOM 803 C CA . ALA A 1 105 ? -1.959 4.726 -3.973 1.00 93.00 105 ALA A CA 1
ATOM 804 C C . ALA A 1 105 ? -2.444 3.585 -3.059 1.00 93.00 105 ALA A C 1
ATOM 806 O O . ALA A 1 105 ? -3.495 3.718 -2.432 1.00 93.00 105 ALA A O 1
ATOM 807 N N . ILE A 1 106 ? -1.667 2.506 -2.930 1.00 94.31 106 ILE A N 1
ATOM 808 C CA . ILE A 1 106 ? -1.928 1.407 -1.994 1.00 94.31 106 ILE A CA 1
ATOM 809 C C . ILE A 1 106 ? -1.893 1.938 -0.562 1.00 94.31 106 ILE A C 1
ATOM 811 O O . ILE A 1 106 ? -2.830 1.698 0.194 1.00 94.31 106 ILE A O 1
ATOM 815 N N . ARG A 1 107 ? -0.874 2.728 -0.190 1.00 93.62 107 ARG A N 1
ATOM 816 C CA . ARG A 1 107 ? -0.814 3.356 1.143 1.00 93.62 107 ARG A CA 1
ATOM 817 C C . ARG A 1 107 ? -2.037 4.219 1.420 1.00 93.62 107 ARG A C 1
ATOM 819 O O . ARG A 1 107 ? -2.643 4.086 2.477 1.00 93.62 107 ARG A O 1
ATOM 826 N N . ALA A 1 108 ? -2.428 5.066 0.470 1.00 92.12 108 ALA A N 1
ATOM 827 C CA . ALA A 1 108 ? -3.609 5.912 0.618 1.00 92.12 108 ALA A CA 1
ATOM 828 C C . ALA A 1 108 ? -4.898 5.088 0.782 1.00 92.12 108 ALA A C 1
ATOM 830 O O . ALA A 1 108 ? -5.752 5.440 1.594 1.00 92.12 108 ALA A O 1
ATOM 831 N N . LEU A 1 109 ? -5.032 3.977 0.048 1.00 92.19 109 LEU A N 1
ATOM 832 C CA . LEU A 1 109 ? -6.144 3.044 0.217 1.00 92.19 109 LEU A CA 1
ATOM 833 C C . LEU A 1 109 ? -6.121 2.399 1.607 1.00 92.19 109 LEU A C 1
ATOM 835 O O . LEU A 1 109 ? -7.160 2.348 2.256 1.00 92.19 109 LEU A O 1
ATOM 839 N N . CYS A 1 110 ? -4.958 1.947 2.079 1.00 91.88 110 CYS A N 1
ATOM 840 C CA . CYS A 1 110 ? -4.833 1.339 3.398 1.00 91.88 110 CYS A CA 1
ATOM 841 C C . CYS A 1 110 ? -5.167 2.323 4.523 1.00 91.88 110 CYS A C 1
ATOM 843 O O . CYS A 1 110 ? -5.774 1.942 5.506 1.00 91.88 110 CYS A O 1
ATOM 845 N N . LEU A 1 111 ? -4.819 3.599 4.392 1.00 91.12 111 LEU A N 1
ATOM 846 C CA . LEU A 1 111 ? -5.165 4.606 5.401 1.00 91.12 111 LEU A CA 1
ATOM 847 C C . LEU A 1 111 ? -6.648 5.001 5.364 1.00 91.12 111 LEU A C 1
ATOM 849 O O . LEU A 1 111 ? -7.164 5.610 6.303 1.00 91.12 111 LEU A O 1
ATOM 853 N N . LYS A 1 112 ? -7.363 4.658 4.288 1.00 90.00 112 LYS A N 1
ATOM 854 C CA . LYS A 1 112 ? -8.783 4.964 4.156 1.00 90.00 112 LYS A CA 1
ATOM 855 C C . LYS A 1 112 ? -9.589 4.156 5.173 1.00 90.00 112 LYS A C 1
ATOM 857 O O . LYS A 1 112 ? -9.468 2.939 5.264 1.00 90.00 112 LYS A O 1
ATOM 862 N N . ASN A 1 113 ? -10.493 4.836 5.877 1.00 88.19 113 ASN A N 1
ATOM 863 C CA . ASN A 1 113 ? -11.327 4.245 6.928 1.00 88.19 113 ASN A CA 1
ATOM 864 C C . ASN A 1 113 ? -10.494 3.610 8.060 1.00 88.19 113 ASN A C 1
ATOM 866 O O . ASN A 1 113 ? -10.871 2.561 8.572 1.00 88.19 113 ASN A O 1
ATOM 870 N N . MET A 1 114 ? -9.364 4.213 8.431 1.00 92.88 114 MET A N 1
ATOM 871 C CA . MET A 1 114 ? -8.661 3.942 9.688 1.00 92.88 114 MET A CA 1
ATOM 872 C C . MET A 1 114 ? -8.997 5.025 10.718 1.00 92.88 114 MET A C 1
ATOM 874 O O . MET A 1 114 ? -9.172 6.184 10.337 1.00 92.88 114 MET A O 1
ATOM 878 N N . THR A 1 115 ? -9.030 4.672 12.008 1.00 93.50 115 THR A N 1
ATOM 879 C CA . THR A 1 115 ? -9.079 5.693 13.070 1.00 93.50 115 THR A CA 1
ATOM 880 C C . THR A 1 115 ? -7.811 6.536 13.088 1.00 93.50 115 THR A C 1
ATOM 882 O O . THR A 1 115 ? -6.751 6.103 12.638 1.00 93.50 115 THR A O 1
ATOM 885 N N . LEU A 1 116 ? -7.891 7.727 13.688 1.00 92.38 116 LEU A N 1
ATOM 886 C CA . LEU A 1 116 ? -6.722 8.592 13.875 1.00 92.38 116 LEU A CA 1
ATOM 887 C C . LEU A 1 116 ? -5.570 7.881 14.597 1.00 92.38 116 LEU A C 1
ATOM 889 O O . LEU A 1 116 ? -4.430 8.047 14.190 1.00 92.38 116 LEU A O 1
ATOM 893 N N . ALA A 1 117 ? -5.854 7.054 15.608 1.00 91.75 117 ALA A N 1
ATOM 894 C CA . ALA A 1 117 ? -4.816 6.297 16.312 1.00 91.75 117 ALA A CA 1
ATOM 895 C C . ALA A 1 117 ? -4.073 5.332 15.371 1.00 91.75 117 ALA A C 1
ATOM 897 O O . ALA A 1 117 ? -2.846 5.238 15.392 1.00 91.75 117 ALA A O 1
ATOM 898 N N . GLU A 1 118 ? -4.816 4.656 14.495 1.00 93.06 118 GLU A N 1
ATOM 899 C CA . GLU A 1 118 ? -4.248 3.737 13.514 1.00 93.06 118 GLU A CA 1
ATOM 900 C C . GLU A 1 118 ? -3.455 4.460 12.423 1.00 93.06 118 GLU A C 1
ATOM 902 O O . GLU A 1 118 ? -2.436 3.932 11.973 1.00 93.06 118 GLU A O 1
ATOM 907 N N . VAL A 1 119 ? -3.899 5.650 12.012 1.00 91.94 119 VAL A N 1
ATOM 908 C CA . VAL A 1 119 ? -3.164 6.511 11.078 1.00 91.94 119 VAL A CA 1
ATOM 909 C C . VAL A 1 119 ? -1.871 7.008 11.719 1.00 91.94 119 VAL A C 1
ATOM 911 O O . VAL A 1 119 ? -0.816 6.860 11.110 1.00 91.94 119 VAL A O 1
ATOM 914 N N . SER A 1 120 ? -1.916 7.496 12.963 1.00 92.06 120 SER A N 1
ATOM 915 C CA . SER A 1 120 ? -0.726 7.959 13.688 1.00 92.06 120 SER A CA 1
ATOM 916 C C . SER A 1 120 ? 0.328 6.864 13.816 1.00 92.06 120 SER A C 1
ATOM 918 O O . SER A 1 120 ? 1.491 7.122 13.543 1.00 92.06 120 SER A O 1
ATOM 920 N N . PHE A 1 121 ? -0.059 5.612 14.089 1.00 91.38 121 PHE A N 1
ATOM 921 C CA . PHE A 1 121 ? 0.886 4.487 14.059 1.00 91.38 121 PHE A CA 1
ATOM 922 C C . PHE A 1 121 ? 1.646 4.378 12.723 1.00 91.38 121 PHE A C 1
ATOM 924 O O . PHE A 1 121 ? 2.833 4.057 12.703 1.00 91.38 121 PHE A O 1
ATOM 931 N N . VAL A 1 122 ? 0.967 4.622 11.596 1.00 90.75 122 VAL A N 1
ATOM 932 C CA . VAL A 1 122 ? 1.588 4.569 10.265 1.00 90.75 122 VAL A CA 1
ATOM 933 C C . VAL A 1 122 ? 2.467 5.788 9.998 1.00 90.75 122 VAL A C 1
ATOM 935 O O . VAL A 1 122 ? 3.535 5.635 9.410 1.00 90.75 122 VAL A O 1
ATOM 938 N N . GLU A 1 123 ? 2.007 6.978 10.377 1.00 88.38 123 GLU A N 1
ATOM 939 C CA . GLU A 1 123 ? 2.702 8.247 10.131 1.00 88.38 123 GLU A CA 1
ATOM 940 C C . GLU A 1 123 ? 3.936 8.427 11.024 1.00 88.38 123 GLU A C 1
ATOM 942 O O . GLU A 1 123 ? 4.967 8.903 10.549 1.00 88.38 123 GLU A O 1
ATOM 947 N N . ASP A 1 124 ? 3.856 7.990 12.282 1.00 89.56 124 ASP A N 1
ATOM 948 C CA . ASP A 1 124 ? 4.967 8.012 13.238 1.00 89.56 124 ASP A CA 1
ATOM 949 C C . ASP A 1 124 ? 5.983 6.890 12.957 1.00 89.56 124 ASP A C 1
ATOM 951 O O . ASP A 1 124 ? 7.145 6.951 13.370 1.00 89.56 124 ASP A O 1
ATOM 955 N N . GLY A 1 125 ? 5.556 5.842 12.247 1.00 87.00 125 GLY A N 1
ATOM 956 C CA . GLY A 1 125 ? 6.403 4.726 11.856 1.00 87.00 125 GLY A CA 1
ATOM 957 C C . GLY A 1 125 ? 7.258 5.015 10.619 1.00 87.00 125 GLY A C 1
ATOM 958 O O . GLY A 1 125 ? 6.857 5.689 9.671 1.00 87.00 125 GLY A O 1
ATOM 959 N N . THR A 1 126 ? 8.464 4.442 10.578 1.00 90.81 126 THR A N 1
ATOM 960 C CA . THR A 1 126 ? 9.341 4.528 9.399 1.00 90.81 126 THR A CA 1
ATOM 961 C C . THR A 1 126 ? 9.105 3.336 8.475 1.00 90.81 126 THR A C 1
ATOM 963 O O . THR A 1 126 ? 9.801 2.325 8.550 1.00 90.81 126 THR A O 1
ATOM 966 N N . PHE A 1 127 ? 8.117 3.460 7.588 1.00 93.69 127 PHE A N 1
ATOM 967 C CA . PHE A 1 127 ? 7.793 2.429 6.597 1.00 93.69 127 PHE A CA 1
ATOM 968 C C . PHE A 1 127 ? 8.223 2.872 5.196 1.00 93.69 127 PHE A C 1
ATOM 970 O O . PHE A 1 127 ? 7.573 3.758 4.632 1.00 93.69 127 PHE A O 1
ATOM 977 N N . PRO A 1 128 ? 9.276 2.286 4.600 1.00 91.12 128 PRO A N 1
ATOM 978 C CA . PRO A 1 128 ? 9.777 2.705 3.288 1.00 91.12 128 PRO A CA 1
ATOM 979 C C . PRO A 1 128 ? 8.799 2.467 2.125 1.00 91.12 128 PRO A C 1
ATOM 981 O O . PRO A 1 128 ? 8.972 3.068 1.067 1.00 91.12 12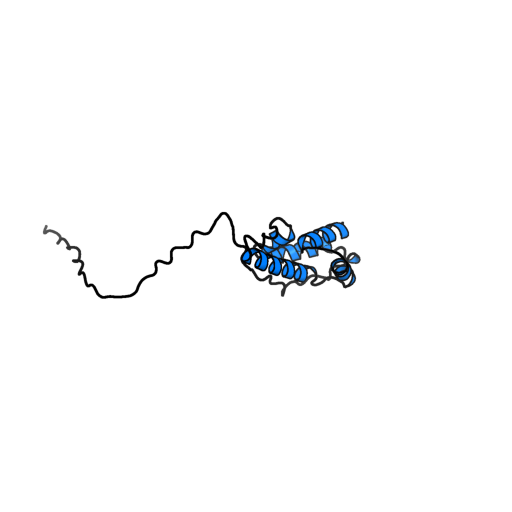8 PRO A O 1
ATOM 984 N N . ASN A 1 129 ? 7.798 1.597 2.291 1.00 94.12 129 ASN A N 1
ATOM 985 C CA . ASN A 1 129 ? 6.808 1.249 1.264 1.00 94.12 129 ASN A CA 1
ATOM 986 C C . ASN A 1 129 ? 5.506 0.715 1.893 1.00 94.12 129 ASN A C 1
ATOM 988 O O . ASN A 1 129 ? 5.415 0.552 3.111 1.00 94.12 129 ASN A O 1
ATOM 992 N N . SER A 1 130 ? 4.484 0.483 1.073 1.00 94.69 130 SER A N 1
ATOM 993 C CA . SER A 1 130 ? 3.198 -0.082 1.501 1.00 94.69 130 SER A CA 1
ATOM 994 C C . SER A 1 130 ? 3.328 -1.471 2.129 1.00 94.69 130 SER A C 1
ATOM 996 O O . SER A 1 130 ? 2.685 -1.720 3.144 1.00 94.69 130 SER A O 1
ATOM 998 N N . ASN A 1 131 ? 4.193 -2.337 1.594 1.00 96.31 131 ASN A N 1
ATOM 999 C CA . ASN A 1 131 ? 4.421 -3.686 2.116 1.00 96.31 131 ASN A CA 1
ATOM 1000 C C . ASN A 1 131 ? 4.931 -3.689 3.568 1.00 96.31 131 ASN A C 1
ATOM 1002 O O . ASN A 1 131 ? 4.327 -4.303 4.440 1.00 96.31 131 ASN A O 1
ATOM 1006 N N . SER A 1 132 ? 5.992 -2.940 3.868 1.00 95.75 132 SER A N 1
ATOM 1007 C CA . SER A 1 132 ? 6.540 -2.839 5.232 1.00 95.75 132 SER A CA 1
ATOM 1008 C C . SER A 1 132 ? 5.537 -2.263 6.241 1.00 95.75 132 SER A C 1
ATOM 1010 O O . SER A 1 132 ? 5.473 -2.722 7.380 1.00 95.75 132 SER A O 1
ATOM 1012 N N . MET A 1 133 ? 4.719 -1.293 5.821 1.00 95.44 133 MET A N 1
ATOM 1013 C CA . MET A 1 133 ? 3.597 -0.783 6.616 1.00 95.44 133 MET A CA 1
ATOM 1014 C C . MET A 1 133 ? 2.542 -1.873 6.861 1.00 95.44 133 MET A C 1
ATOM 1016 O O . MET A 1 133 ? 2.036 -2.007 7.975 1.00 95.44 133 MET A O 1
ATOM 1020 N N . TRP A 1 134 ? 2.204 -2.643 5.827 1.00 95.00 134 TRP A N 1
ATOM 1021 C CA . TRP A 1 134 ? 1.220 -3.721 5.890 1.00 95.00 134 TRP A CA 1
ATOM 1022 C C . TRP A 1 134 ? 1.642 -4.842 6.836 1.00 95.00 134 TRP A C 1
ATOM 1024 O O . TRP A 1 134 ? 0.856 -5.253 7.687 1.00 95.00 134 TRP A O 1
ATOM 1034 N N . GLU A 1 135 ? 2.898 -5.275 6.754 1.00 95.12 135 GLU A N 1
ATOM 1035 C CA . GLU A 1 135 ? 3.477 -6.266 7.662 1.00 95.12 135 GLU A CA 1
ATOM 1036 C C . GLU A 1 135 ? 3.476 -5.779 9.115 1.00 95.12 135 GLU A C 1
ATOM 1038 O O . GLU A 1 135 ? 3.084 -6.513 10.022 1.00 95.12 135 GLU A O 1
ATOM 1043 N N . ALA A 1 136 ? 3.821 -4.511 9.352 1.00 94.00 136 ALA A N 1
ATOM 1044 C CA . ALA A 1 136 ? 3.766 -3.938 10.694 1.00 94.00 136 ALA A CA 1
ATOM 1045 C C . ALA A 1 136 ? 2.339 -3.921 11.266 1.00 94.00 136 ALA A C 1
ATOM 1047 O O . ALA A 1 136 ? 2.145 -4.234 12.440 1.00 94.00 136 ALA A O 1
ATOM 1048 N N . LYS A 1 137 ? 1.329 -3.618 10.441 1.00 92.19 137 LYS A N 1
ATOM 1049 C CA . LYS A 1 137 ? -0.081 -3.712 10.844 1.00 92.19 137 LYS A CA 1
ATOM 1050 C C . LYS A 1 137 ? -0.514 -5.159 11.092 1.00 92.19 137 LYS A C 1
ATOM 1052 O O . LYS A 1 137 ? -1.154 -5.423 12.103 1.00 92.19 137 LYS A O 1
ATOM 1057 N N . ASN A 1 138 ? -0.119 -6.099 10.234 1.00 92.00 138 ASN A N 1
ATOM 1058 C CA . ASN A 1 138 ? -0.367 -7.529 10.446 1.00 92.00 138 ASN A CA 1
ATOM 1059 C C . ASN A 1 138 ? 0.167 -8.010 11.801 1.00 92.00 138 ASN A C 1
ATOM 1061 O O . ASN A 1 138 ? -0.477 -8.830 12.449 1.00 92.00 138 ASN A O 1
ATOM 1065 N N . LEU A 1 139 ? 1.332 -7.512 12.225 1.00 92.38 139 LEU A N 1
ATOM 1066 C CA . LEU A 1 139 ? 1.912 -7.823 13.531 1.00 92.38 139 LEU A CA 1
ATOM 1067 C C . LEU A 1 139 ? 1.195 -7.111 14.682 1.00 92.38 139 LEU A C 1
ATOM 1069 O O . LEU A 1 139 ? 1.007 -7.719 15.725 1.00 92.38 139 LEU A O 1
ATOM 1073 N N . TYR A 1 140 ? 0.781 -5.855 14.498 1.00 90.19 140 TYR A N 1
ATOM 1074 C CA . TYR A 1 140 ? 0.053 -5.087 15.514 1.00 90.19 140 TYR A CA 1
ATOM 1075 C C . TYR A 1 140 ? -1.286 -5.733 15.907 1.00 90.19 140 TYR A C 1
ATOM 1077 O O . TYR A 1 140 ? -1.689 -5.674 17.062 1.00 90.19 140 TYR A O 1
ATOM 1085 N N . TYR A 1 141 ? -1.976 -6.352 14.946 1.00 90.88 141 TYR A N 1
ATOM 1086 C CA . TYR A 1 141 ? -3.316 -6.918 15.131 1.00 90.88 141 TYR A CA 1
ATOM 1087 C C . TYR A 1 141 ? -3.351 -8.412 15.507 1.00 90.88 141 TYR A C 1
ATOM 1089 O O . TYR A 1 141 ? -4.445 -8.975 15.613 1.00 90.88 141 TYR A O 1
ATOM 1097 N N . ARG A 1 142 ? -2.194 -9.059 15.683 1.00 82.94 142 ARG A N 1
ATOM 1098 C CA . ARG A 1 142 ? -2.071 -10.465 16.107 1.00 82.94 142 ARG A CA 1
ATOM 1099 C C . ARG A 1 142 ? -1.710 -10.576 17.581 1.00 82.94 142 ARG A C 1
ATOM 1101 O O . ARG A 1 142 ? -2.284 -11.477 18.232 1.00 82.94 142 ARG A O 1
#